Protein AF-A0A3D1NQ41-F1 (afdb_monomer_lite)

Structure (mmCIF, N/CA/C/O backbone):
data_AF-A0A3D1NQ41-F1
#
_entry.id   AF-A0A3D1NQ41-F1
#
loop_
_atom_site.group_PDB
_atom_site.id
_atom_site.type_symbol
_atom_site.label_atom_id
_atom_site.label_alt_id
_atom_site.label_comp_id
_atom_site.label_asym_id
_atom_site.label_entity_id
_atom_site.label_seq_id
_atom_site.pdbx_PDB_ins_code
_atom_site.Cartn_x
_atom_site.Cartn_y
_atom_site.Cartn_z
_atom_site.occupancy
_atom_site.B_iso_or_equiv
_atom_site.auth_seq_id
_atom_site.auth_comp_id
_atom_site.auth_asym_id
_atom_site.auth_atom_id
_atom_site.pdbx_PDB_model_num
ATOM 1 N N . MET A 1 1 ? 21.114 -13.622 -36.236 1.00 52.97 1 MET A N 1
ATOM 2 C CA . MET A 1 1 ? 19.669 -13.901 -36.068 1.00 52.97 1 MET A CA 1
ATOM 3 C C . MET A 1 1 ? 19.334 -14.461 -34.686 1.00 52.97 1 MET A C 1
ATOM 5 O O . MET A 1 1 ? 18.610 -13.783 -33.975 1.00 52.97 1 MET A O 1
ATOM 9 N N . ALA A 1 2 ? 19.943 -15.561 -34.224 1.00 55.25 2 ALA A N 1
ATOM 10 C CA . ALA A 1 2 ? 19.645 -16.158 -32.906 1.00 55.25 2 ALA A CA 1
ATOM 11 C C . ALA A 1 2 ? 19.826 -15.230 -31.674 1.00 55.25 2 ALA A C 1
ATOM 13 O O . ALA A 1 2 ? 19.120 -15.367 -30.679 1.00 55.25 2 ALA A O 1
ATOM 14 N N . VAL A 1 3 ? 20.743 -14.253 -31.725 1.00 55.44 3 VAL A N 1
ATOM 15 C CA . VAL A 1 3 ? 20.960 -13.281 -30.627 1.00 55.44 3 VAL A CA 1
ATOM 16 C C . VAL A 1 3 ? 19.833 -12.241 -30.531 1.00 55.44 3 VAL A C 1
ATOM 18 O O . VAL A 1 3 ? 19.502 -11.798 -29.433 1.00 55.44 3 VAL A O 1
ATOM 21 N N . HIS A 1 4 ? 19.227 -11.868 -31.662 1.00 49.47 4 HIS A N 1
ATOM 22 C CA . HIS A 1 4 ? 18.100 -10.930 -31.690 1.00 49.47 4 HIS A CA 1
ATOM 23 C C . HIS A 1 4 ? 16.819 -11.589 -31.173 1.00 49.47 4 HIS A C 1
ATOM 25 O O . HIS A 1 4 ? 16.138 -11.010 -30.335 1.00 49.47 4 HIS A O 1
ATOM 31 N N . GLU A 1 5 ? 16.564 -12.836 -31.569 1.00 56.31 5 GLU A N 1
ATOM 32 C CA . GLU A 1 5 ? 15.406 -13.618 -31.119 1.00 56.31 5 GLU A CA 1
ATOM 33 C C . GLU A 1 5 ? 15.463 -13.910 -29.608 1.00 56.31 5 GLU A C 1
ATOM 35 O O . GLU A 1 5 ? 14.477 -13.752 -28.889 1.00 56.31 5 GLU A O 1
ATOM 40 N N . LYS A 1 6 ? 16.661 -14.215 -29.082 1.00 51.09 6 LYS A N 1
ATOM 41 C CA . LYS A 1 6 ? 16.881 -14.389 -27.638 1.00 51.09 6 LYS A CA 1
ATOM 42 C C . LYS A 1 6 ? 16.680 -13.085 -26.856 1.00 51.09 6 LYS A C 1
ATOM 44 O O . LYS A 1 6 ? 16.180 -13.128 -25.735 1.00 51.09 6 LYS A O 1
ATOM 49 N N . LYS A 1 7 ? 17.042 -11.928 -27.430 1.00 51.34 7 LYS A N 1
ATOM 50 C CA . LYS A 1 7 ? 16.794 -10.609 -26.818 1.00 51.34 7 LYS A CA 1
ATOM 51 C C . LYS A 1 7 ? 15.309 -10.240 -26.821 1.00 51.34 7 LYS A C 1
ATOM 53 O O . LYS A 1 7 ? 14.847 -9.697 -25.823 1.00 51.34 7 LYS A O 1
ATOM 58 N N . GLU A 1 8 ? 14.568 -10.535 -27.888 1.00 53.81 8 GLU A N 1
ATOM 59 C CA . GLU A 1 8 ? 13.128 -10.247 -27.962 1.00 53.81 8 GLU A CA 1
ATOM 60 C C . GLU A 1 8 ? 12.304 -11.159 -27.052 1.00 53.81 8 GLU A C 1
ATOM 62 O O . GLU A 1 8 ? 11.523 -10.655 -26.248 1.00 53.81 8 GLU A O 1
ATOM 67 N N . SER A 1 9 ? 12.566 -12.469 -27.065 1.00 48.72 9 SER A N 1
ATOM 68 C CA . SER A 1 9 ? 11.908 -13.430 -26.169 1.00 48.72 9 SER A CA 1
ATOM 69 C C . SER A 1 9 ? 12.156 -13.108 -24.685 1.00 48.72 9 SER A C 1
ATOM 71 O O . SER A 1 9 ? 11.248 -13.175 -23.854 1.00 48.72 9 SER A O 1
ATOM 73 N N . PHE A 1 10 ? 13.371 -12.668 -24.336 1.00 51.28 10 PHE A N 1
ATOM 74 C CA . PHE A 1 10 ? 13.705 -12.269 -22.966 1.00 51.28 10 PHE A CA 1
ATOM 75 C C . PHE A 1 10 ? 13.087 -10.919 -22.570 1.00 51.28 10 PHE A C 1
ATOM 77 O O . PHE A 1 10 ? 12.652 -10.746 -21.431 1.00 51.28 10 PHE A O 1
ATOM 84 N N . LYS A 1 11 ? 13.002 -9.964 -23.507 1.00 53.31 11 LYS A N 1
ATOM 85 C CA . LYS A 1 11 ? 12.323 -8.678 -23.294 1.00 53.31 11 LYS A CA 1
ATOM 86 C C . LYS A 1 11 ? 10.830 -8.881 -23.038 1.00 53.31 11 LYS A C 1
ATOM 88 O O . LYS A 1 11 ? 10.288 -8.239 -22.146 1.00 53.31 11 LYS A O 1
ATOM 93 N N . GLU A 1 12 ? 10.201 -9.811 -23.752 1.00 54.38 12 GLU A N 1
ATOM 94 C CA . GLU A 1 12 ? 8.798 -10.181 -23.564 1.00 54.38 12 GLU A CA 1
ATOM 95 C C . GLU A 1 12 ? 8.556 -10.868 -22.206 1.00 54.38 12 GLU A C 1
ATOM 97 O O . GLU A 1 12 ? 7.596 -10.547 -21.505 1.00 54.38 12 GLU A O 1
ATOM 102 N N . HIS A 1 13 ? 9.462 -11.754 -21.772 1.00 54.69 13 HIS A N 1
ATOM 103 C CA . HIS A 1 13 ? 9.383 -12.392 -20.451 1.00 54.69 13 HIS A CA 1
ATOM 104 C C . HIS A 1 13 ? 9.561 -11.382 -19.301 1.00 54.69 13 HIS A C 1
ATOM 106 O O . HIS A 1 13 ? 8.830 -11.420 -18.309 1.00 54.69 13 HIS A O 1
ATOM 112 N N . ASN A 1 14 ? 10.491 -10.435 -19.455 1.00 62.09 14 ASN A N 1
ATOM 113 C CA . ASN A 1 14 ? 10.725 -9.364 -18.488 1.00 62.09 14 ASN A CA 1
ATOM 114 C C . ASN A 1 14 ? 9.549 -8.370 -18.423 1.00 62.09 14 ASN A C 1
ATOM 116 O O . ASN A 1 14 ? 9.218 -7.876 -17.346 1.00 62.09 14 ASN A O 1
ATOM 120 N N . ASP A 1 15 ? 8.880 -8.097 -19.546 1.00 63.91 15 ASP A N 1
ATOM 121 C CA . ASP A 1 15 ? 7.709 -7.212 -19.586 1.00 63.91 15 ASP A CA 1
ATOM 122 C C . ASP A 1 15 ? 6.505 -7.833 -18.859 1.00 63.91 15 ASP A C 1
ATOM 124 O O . ASP A 1 15 ? 5.868 -7.173 -18.037 1.00 63.91 15 ASP A O 1
ATOM 128 N N . ARG A 1 16 ? 6.268 -9.143 -19.036 1.00 67.06 16 ARG A N 1
ATOM 129 C CA . ARG A 1 16 ? 5.235 -9.883 -18.285 1.00 67.06 16 ARG A CA 1
ATOM 130 C C . ARG A 1 16 ? 5.505 -9.884 -16.776 1.00 67.06 16 ARG A C 1
ATOM 132 O O . ARG A 1 16 ? 4.584 -9.637 -16.004 1.00 67.06 16 ARG A O 1
ATOM 139 N N . GLY A 1 17 ? 6.754 -10.099 -16.349 1.00 68.75 17 GLY A N 1
ATOM 140 C CA . GLY A 1 17 ? 7.141 -10.026 -14.931 1.00 68.75 17 GLY A CA 1
ATOM 141 C C . GLY A 1 17 ? 6.932 -8.634 -14.322 1.00 68.75 17 GLY A C 1
ATOM 142 O O . GLY A 1 17 ? 6.379 -8.506 -13.232 1.00 68.75 17 GLY A O 1
ATOM 143 N N . SER A 1 18 ? 7.281 -7.587 -15.074 1.00 70.25 18 SER A N 1
ATOM 144 C CA . SER A 1 18 ? 7.069 -6.180 -14.694 1.00 70.25 18 SER A CA 1
ATOM 145 C C . SER A 1 18 ? 5.583 -5.840 -14.534 1.00 70.25 18 SER A C 1
ATOM 147 O O . SER A 1 18 ? 5.183 -5.149 -13.599 1.00 70.25 18 SER A O 1
ATOM 149 N N . ILE A 1 19 ? 4.750 -6.337 -15.452 1.00 76.56 19 ILE A N 1
ATOM 150 C CA . ILE A 1 19 ? 3.294 -6.169 -15.422 1.00 76.56 19 ILE A CA 1
ATOM 151 C C . ILE A 1 19 ? 2.698 -6.878 -14.207 1.00 76.56 19 ILE A C 1
ATOM 153 O O . ILE A 1 19 ? 1.919 -6.269 -13.479 1.00 76.56 19 ILE A O 1
ATOM 157 N N . LEU A 1 20 ? 3.093 -8.128 -13.954 1.00 79.50 20 LEU A N 1
ATOM 158 C CA . LEU A 1 20 ? 2.636 -8.890 -12.789 1.00 79.50 20 LEU A CA 1
ATOM 159 C C . LEU A 1 20 ? 3.015 -8.198 -11.473 1.00 79.50 20 LEU A C 1
ATOM 161 O O . LEU A 1 20 ? 2.180 -8.104 -10.580 1.00 79.50 20 LEU A O 1
ATOM 165 N N . LEU A 1 21 ? 4.228 -7.648 -11.375 1.00 79.31 21 LEU A N 1
ATOM 166 C CA . LEU A 1 21 ? 4.668 -6.840 -10.232 1.00 79.31 21 LEU A CA 1
ATOM 167 C C . LEU A 1 21 ? 3.827 -5.574 -10.046 1.00 79.31 21 LEU A C 1
ATOM 169 O O . LEU A 1 21 ? 3.461 -5.251 -8.919 1.00 79.31 21 LEU A O 1
ATOM 173 N N . ALA A 1 22 ? 3.497 -4.870 -11.132 1.00 80.25 22 ALA A N 1
ATOM 174 C CA . ALA A 1 22 ? 2.635 -3.693 -11.074 1.00 80.25 22 ALA A CA 1
ATOM 175 C C . ALA A 1 22 ? 1.213 -4.051 -10.610 1.00 80.25 22 ALA A C 1
ATOM 177 O O . ALA A 1 22 ? 0.675 -3.373 -9.739 1.00 80.25 22 ALA A O 1
ATOM 178 N N . PHE A 1 23 ? 0.629 -5.140 -11.123 1.00 82.56 23 PHE A N 1
ATOM 179 C CA . PHE A 1 23 ? -0.665 -5.640 -10.648 1.00 82.56 23 PHE A CA 1
ATOM 180 C C . PHE 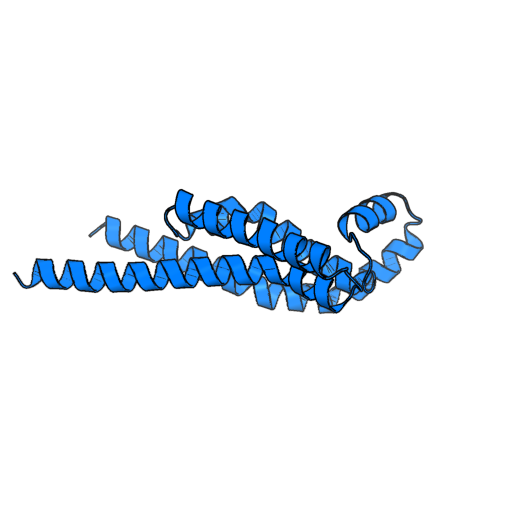A 1 23 ? -0.616 -6.048 -9.176 1.00 82.56 23 PHE A C 1
ATOM 182 O O . PHE A 1 23 ? -1.508 -5.680 -8.418 1.00 82.56 23 PHE A O 1
ATOM 189 N N . TYR A 1 24 ? 0.433 -6.759 -8.758 1.00 83.38 24 TYR A N 1
ATOM 190 C CA . TYR A 1 24 ? 0.615 -7.164 -7.367 1.00 83.38 24 TYR A CA 1
ATOM 191 C C . TYR A 1 24 ? 0.731 -5.942 -6.442 1.00 83.38 24 TYR A C 1
ATOM 193 O O . TYR A 1 24 ? 0.043 -5.877 -5.432 1.00 83.38 24 TYR A O 1
ATOM 201 N N . PHE A 1 25 ? 1.495 -4.919 -6.835 1.00 84.56 25 PHE A N 1
ATOM 202 C CA . PHE A 1 25 ? 1.591 -3.644 -6.118 1.00 84.56 25 PHE A CA 1
ATOM 203 C C . PHE A 1 25 ? 0.236 -2.932 -5.973 1.00 84.56 25 PHE A C 1
ATOM 205 O O . PHE A 1 25 ? -0.129 -2.535 -4.866 1.00 84.56 25 PHE A O 1
ATOM 212 N N . VAL A 1 26 ? -0.518 -2.798 -7.071 1.00 85.75 26 VAL A N 1
ATOM 213 C CA . VAL A 1 26 ? -1.847 -2.163 -7.065 1.00 85.75 26 VAL A CA 1
ATOM 214 C C . VAL A 1 26 ? -2.802 -2.935 -6.155 1.00 85.75 26 VAL A C 1
ATOM 216 O O . VAL A 1 26 ? -3.468 -2.330 -5.321 1.00 85.75 26 VAL A O 1
ATOM 219 N N . LEU A 1 27 ? -2.842 -4.266 -6.276 1.00 86.19 27 LEU A N 1
ATOM 220 C CA . LEU A 1 27 ? -3.695 -5.118 -5.447 1.00 86.19 27 LEU A CA 1
ATOM 221 C C . LEU A 1 27 ? -3.345 -4.988 -3.968 1.00 86.19 27 LEU A C 1
ATOM 223 O O . LEU A 1 27 ? -4.244 -4.797 -3.158 1.00 86.19 27 LEU A O 1
ATOM 227 N N . THR A 1 28 ? -2.059 -5.036 -3.616 1.00 85.81 28 THR A N 1
ATOM 228 C CA . THR A 1 28 ? -1.618 -4.920 -2.224 1.00 85.81 28 THR A CA 1
ATOM 229 C C . THR A 1 28 ? -1.992 -3.569 -1.611 1.00 85.81 28 THR A C 1
ATOM 231 O O . THR A 1 28 ? -2.485 -3.540 -0.488 1.00 85.81 28 THR A O 1
ATOM 234 N N . LEU A 1 29 ? -1.838 -2.459 -2.340 1.00 84.88 29 LEU A N 1
ATOM 235 C CA . LEU A 1 29 ? -2.260 -1.136 -1.858 1.00 84.88 29 LEU A CA 1
ATOM 236 C C . LEU A 1 29 ? -3.783 -0.956 -1.810 1.00 84.88 29 LEU A C 1
ATOM 238 O O . LEU A 1 29 ? -4.278 -0.102 -1.077 1.00 84.88 29 LEU A O 1
ATOM 242 N N . LEU A 1 30 ? -4.541 -1.755 -2.561 1.00 86.00 30 LEU A N 1
ATOM 243 C CA . LEU A 1 30 ? -6.000 -1.766 -2.4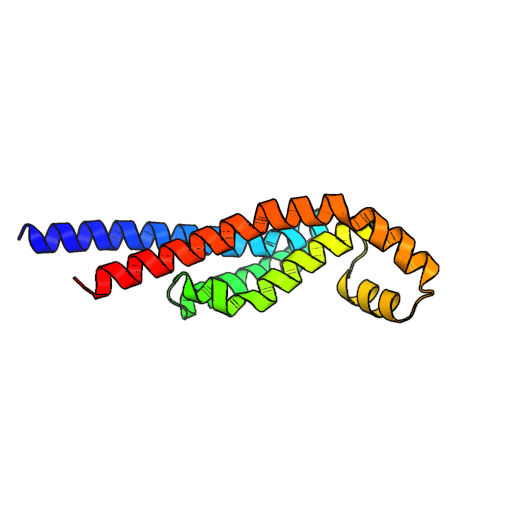85 1.00 86.00 30 LEU A CA 1
ATOM 244 C C . LEU A 1 30 ? -6.541 -2.593 -1.319 1.00 86.00 30 LEU A C 1
ATOM 246 O O . LEU A 1 30 ? -7.678 -2.349 -0.930 1.00 86.00 30 LEU A O 1
ATOM 250 N N . ILE A 1 31 ? -5.764 -3.512 -0.731 1.00 85.56 31 ILE A N 1
ATOM 251 C CA . ILE A 1 31 ? -6.195 -4.326 0.421 1.00 85.56 31 ILE A CA 1
ATOM 252 C C . ILE A 1 31 ? -6.855 -3.483 1.525 1.00 85.56 31 ILE A C 1
ATOM 254 O O . ILE A 1 31 ? -7.980 -3.821 1.887 1.00 85.56 31 ILE A O 1
ATOM 258 N N . PRO A 1 32 ? -6.258 -2.392 2.047 1.00 80.44 32 PRO A N 1
ATOM 259 C CA . PRO A 1 32 ? -6.921 -1.587 3.075 1.00 80.44 32 PRO A CA 1
ATOM 260 C C . PRO A 1 32 ? -8.262 -1.001 2.609 1.00 80.44 32 PRO A C 1
ATOM 262 O O . PRO A 1 32 ? -9.212 -0.984 3.383 1.00 80.44 32 PRO A O 1
ATOM 265 N N . ASN A 1 33 ? -8.376 -0.586 1.342 1.00 83.56 33 ASN A N 1
ATOM 266 C CA . ASN A 1 33 ? -9.620 -0.050 0.773 1.00 83.56 33 ASN A CA 1
ATOM 267 C C . ASN A 1 33 ? -10.690 -1.138 0.575 1.00 83.56 33 ASN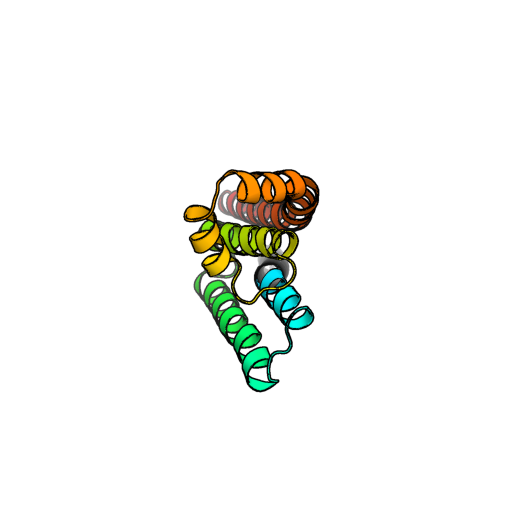 A C 1
ATOM 269 O O . ASN A 1 33 ? -11.878 -0.879 0.745 1.00 83.56 33 ASN A O 1
ATOM 273 N N . LEU A 1 34 ? -10.281 -2.366 0.246 1.00 81.31 34 LEU A N 1
ATOM 274 C CA . LEU A 1 34 ? -11.182 -3.515 0.146 1.00 81.31 34 LEU A CA 1
ATOM 275 C C . LEU A 1 34 ? -11.693 -3.937 1.520 1.00 81.31 34 LEU A C 1
ATOM 277 O O . LEU A 1 34 ? -12.887 -4.160 1.677 1.00 81.31 34 LEU A O 1
ATOM 281 N N . VAL A 1 35 ? -10.804 -4.016 2.515 1.00 78.69 35 VAL A N 1
ATOM 282 C CA . VAL A 1 35 ? -11.189 -4.310 3.901 1.00 78.69 35 VAL A CA 1
ATOM 283 C C . VAL A 1 35 ? -12.193 -3.266 4.383 1.00 78.69 35 VAL A C 1
ATOM 285 O O . VAL A 1 35 ? -13.255 -3.652 4.855 1.00 78.69 35 VAL A O 1
ATOM 288 N N . LEU A 1 36 ? -11.926 -1.976 4.141 1.00 76.19 36 LEU A N 1
ATOM 289 C CA . LEU A 1 36 ? -12.864 -0.887 4.430 1.00 76.19 36 LEU A CA 1
ATOM 290 C C . LEU A 1 36 ? -14.238 -1.086 3.784 1.00 76.19 36 LEU A C 1
ATOM 292 O O . LEU A 1 36 ? -15.259 -0.889 4.435 1.00 76.19 36 LEU A O 1
ATOM 296 N N . LEU A 1 37 ? -14.274 -1.484 2.512 1.00 77.25 37 LEU A N 1
ATOM 297 C CA . LEU A 1 37 ? -15.526 -1.695 1.793 1.00 77.25 37 LEU A CA 1
ATOM 298 C C . LEU A 1 37 ? -16.364 -2.844 2.375 1.00 77.25 37 LEU A C 1
ATOM 300 O O . LEU A 1 37 ? -17.588 -2.787 2.336 1.00 77.25 37 LEU A O 1
ATOM 304 N N . TYR A 1 38 ? -15.722 -3.885 2.907 1.00 74.50 38 TYR A N 1
ATOM 305 C CA . TYR A 1 38 ? -16.423 -4.996 3.557 1.00 74.50 38 TYR A CA 1
ATOM 306 C C . TYR A 1 38 ? -16.928 -4.651 4.954 1.00 74.50 38 TYR A C 1
ATOM 308 O O . TYR A 1 38 ? -17.916 -5.222 5.412 1.00 74.50 38 TYR A O 1
ATOM 316 N N . THR A 1 39 ? -16.224 -3.764 5.646 1.00 70.88 39 THR A N 1
ATOM 317 C CA . THR A 1 39 ? -16.509 -3.428 7.037 1.00 70.88 39 THR A CA 1
ATOM 318 C C . THR A 1 39 ? -17.529 -2.307 7.184 1.00 70.88 39 THR A C 1
ATOM 320 O O . THR A 1 39 ? -18.148 -2.194 8.238 1.00 70.88 39 THR A O 1
ATOM 323 N N . GLU A 1 40 ? -17.724 -1.503 6.139 1.00 68.12 40 GLU A N 1
ATOM 324 C CA . GLU A 1 40 ? -18.543 -0.294 6.180 1.00 68.12 40 GLU A CA 1
ATOM 325 C C . GLU A 1 40 ? -19.722 -0.348 5.198 1.00 68.12 40 GLU A C 1
ATOM 327 O O . GLU A 1 40 ? -19.561 -0.772 4.048 1.00 68.12 40 GLU A O 1
ATOM 332 N N . PRO A 1 41 ? -20.909 0.155 5.590 1.00 66.88 41 PRO A N 1
ATOM 333 C CA . PRO A 1 41 ? -22.057 0.283 4.705 1.00 66.88 41 PRO A CA 1
ATOM 334 C C . PRO A 1 41 ? -21.895 1.509 3.793 1.00 66.88 41 PRO A C 1
ATOM 336 O O . PRO A 1 41 ? -22.609 2.507 3.916 1.00 66.88 41 PRO A O 1
ATOM 339 N N . TYR A 1 42 ? -20.948 1.454 2.858 1.00 65.25 42 TYR A N 1
ATOM 340 C CA . TYR A 1 42 ? -20.835 2.478 1.824 1.00 65.25 42 TYR A CA 1
ATOM 341 C C . TYR A 1 42 ? -22.018 2.408 0.854 1.00 65.25 42 TYR A C 1
ATOM 343 O O . TYR A 1 42 ? -22.474 1.337 0.451 1.00 65.25 42 TYR A O 1
ATOM 351 N N . SER A 1 43 ? -22.481 3.577 0.406 1.00 76.12 43 SER A N 1
ATOM 352 C CA . SER A 1 43 ? -23.328 3.658 -0.785 1.00 76.12 43 SER A CA 1
ATOM 353 C C . SER A 1 43 ? -22.556 3.119 -1.990 1.00 76.12 43 SER A C 1
ATOM 355 O O . SER A 1 43 ? -21.342 3.318 -2.085 1.00 76.12 43 SER A O 1
ATOM 357 N N . ILE A 1 44 ? -23.256 2.483 -2.931 1.00 75.12 44 ILE A N 1
ATOM 358 C CA . ILE A 1 44 ? -22.675 1.870 -4.139 1.00 75.12 44 ILE A CA 1
ATOM 359 C C . ILE A 1 44 ? -21.769 2.872 -4.879 1.00 75.12 44 ILE A C 1
ATOM 361 O O . ILE A 1 44 ? -20.655 2.541 -5.267 1.00 75.12 44 ILE A O 1
ATOM 365 N N . TRP A 1 45 ? -22.189 4.137 -4.961 1.00 77.12 45 TRP A N 1
ATOM 366 C CA . TRP A 1 45 ? -21.416 5.205 -5.600 1.00 77.12 45 TRP A CA 1
ATOM 367 C C . TRP A 1 45 ? -20.126 5.569 -4.851 1.00 77.12 45 TRP A C 1
ATOM 369 O O . TRP A 1 45 ? -19.089 5.789 -5.472 1.00 77.12 45 TRP A O 1
ATOM 379 N N . SER A 1 46 ? -20.168 5.623 -3.514 1.00 76.25 46 SER A N 1
ATOM 380 C CA . SER A 1 46 ? -18.975 5.889 -2.694 1.00 76.25 46 SER A CA 1
ATOM 381 C C . SER A 1 46 ? -18.019 4.699 -2.663 1.00 76.25 46 SER A C 1
ATOM 383 O O . SER A 1 46 ? -16.810 4.892 -2.693 1.00 76.25 46 SER A O 1
ATOM 385 N N . ALA A 1 47 ? -18.555 3.478 -2.656 1.00 74.94 47 ALA A N 1
ATOM 386 C CA . ALA A 1 47 ? -17.786 2.244 -2.711 1.00 74.94 47 ALA A CA 1
ATOM 387 C C . ALA A 1 47 ? -16.946 2.170 -3.990 1.00 74.94 47 ALA A C 1
ATOM 389 O O . ALA A 1 47 ? -15.739 1.928 -3.942 1.00 74.94 47 ALA A O 1
ATOM 390 N N . GLU A 1 48 ? -17.579 2.440 -5.131 1.00 79.50 48 GLU A N 1
ATOM 391 C CA . GLU A 1 48 ? -16.897 2.466 -6.417 1.00 79.50 48 GLU A CA 1
ATOM 392 C C . GLU A 1 48 ? -15.850 3.582 -6.465 1.00 79.50 48 GLU A C 1
ATOM 394 O O . GLU A 1 48 ? -14.702 3.318 -6.818 1.00 79.50 48 GLU A O 1
ATOM 399 N N . ALA A 1 49 ? -16.181 4.805 -6.041 1.00 82.19 49 ALA A N 1
ATOM 400 C CA . ALA A 1 49 ? -15.221 5.910 -6.040 1.00 82.19 49 ALA A CA 1
ATOM 401 C C . ALA A 1 49 ? -13.980 5.607 -5.177 1.00 82.19 49 ALA A C 1
ATOM 403 O O . ALA A 1 49 ? -12.851 5.808 -5.631 1.00 82.19 49 ALA A O 1
ATOM 404 N N . SER A 1 50 ? -14.174 5.057 -3.975 1.00 78.19 50 SER A N 1
ATOM 405 C CA . SER A 1 50 ? -13.092 4.682 -3.055 1.00 78.19 50 SER A CA 1
ATOM 406 C C . SER A 1 50 ? -12.194 3.566 -3.588 1.00 78.19 50 SER A C 1
ATOM 408 O O . SER A 1 50 ? -11.050 3.462 -3.159 1.00 78.19 50 SE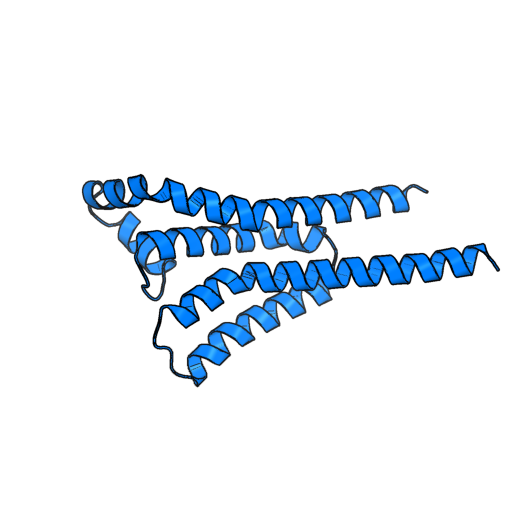R A O 1
ATOM 410 N N . LEU A 1 51 ? -12.667 2.750 -4.534 1.00 83.06 51 LEU A N 1
ATOM 411 C CA . LEU A 1 51 ? -11.850 1.726 -5.183 1.00 83.06 51 LEU A CA 1
ATOM 412 C C . LEU A 1 51 ? -11.189 2.256 -6.463 1.00 83.06 51 LEU A C 1
ATOM 414 O O . LEU A 1 51 ? -9.981 2.100 -6.652 1.00 83.06 51 LEU A O 1
ATOM 418 N N . PHE A 1 52 ? -11.961 2.907 -7.336 1.00 85.12 52 PHE A N 1
ATOM 419 C CA . PHE A 1 52 ? -11.512 3.342 -8.659 1.00 85.12 52 PHE A CA 1
ATOM 420 C C . PHE A 1 52 ? -10.528 4.512 -8.607 1.00 85.12 52 PHE A C 1
ATOM 422 O O . PHE A 1 52 ? -9.583 4.527 -9.397 1.00 85.12 52 PHE A O 1
ATOM 429 N N . ILE A 1 53 ? -10.697 5.467 -7.686 1.00 85.44 53 ILE A N 1
ATOM 430 C CA . ILE A 1 53 ? -9.785 6.615 -7.544 1.00 85.44 53 ILE A CA 1
ATOM 431 C C . ILE A 1 53 ? -8.358 6.149 -7.190 1.00 85.44 53 ILE A C 1
ATOM 433 O O . ILE A 1 53 ? -7.436 6.435 -7.963 1.00 85.44 53 ILE A O 1
ATOM 437 N N . PRO A 1 54 ? -8.128 5.402 -6.088 1.00 82.62 54 PRO A N 1
ATOM 438 C CA . PRO A 1 54 ? -6.788 4.921 -5.763 1.00 82.62 54 PRO A CA 1
ATOM 439 C C . PRO A 1 54 ? -6.278 3.896 -6.780 1.00 82.62 54 PRO A C 1
ATOM 441 O O . PRO A 1 54 ? -5.106 3.952 -7.148 1.00 82.62 54 PRO A O 1
ATOM 444 N N . MET A 1 55 ? -7.138 3.022 -7.318 1.00 85.56 55 MET A N 1
ATOM 445 C CA . MET A 1 55 ? -6.741 2.087 -8.377 1.00 85.56 55 MET A CA 1
ATOM 446 C C . MET A 1 55 ? -6.204 2.824 -9.611 1.00 85.56 55 MET A C 1
ATOM 448 O O . MET A 1 55 ? -5.124 2.494 -10.104 1.00 85.56 55 MET A O 1
ATOM 452 N N . GLY A 1 56 ? -6.919 3.844 -10.090 1.00 84.19 56 GLY A N 1
ATOM 453 C CA . GLY A 1 56 ? -6.501 4.666 -11.223 1.00 84.19 56 GLY A CA 1
ATOM 454 C C . GLY A 1 56 ? -5.186 5.393 -10.950 1.00 84.19 56 GLY A C 1
ATOM 455 O O . GLY A 1 56 ? -4.294 5.397 -11.802 1.00 84.19 56 GLY A O 1
ATOM 456 N N . PHE A 1 57 ? -5.016 5.927 -9.737 1.00 87.31 57 PHE A N 1
ATOM 457 C CA . PHE A 1 57 ? -3.768 6.559 -9.317 1.00 87.31 57 PHE A CA 1
ATOM 458 C C . PHE A 1 57 ? -2.587 5.576 -9.326 1.00 87.31 57 PHE A C 1
ATOM 460 O O . PHE A 1 57 ? -1.546 5.882 -9.910 1.00 87.31 57 PHE A O 1
ATOM 467 N N . TYR A 1 58 ? -2.736 4.376 -8.753 1.00 85.31 58 TYR A N 1
ATOM 468 C CA . TYR A 1 58 ? -1.664 3.374 -8.718 1.00 85.31 58 TYR A CA 1
ATOM 469 C C . TYR A 1 58 ? -1.317 2.837 -10.112 1.00 85.31 58 TYR A C 1
ATOM 471 O O . TYR A 1 58 ? -0.140 2.634 -10.423 1.00 85.31 58 TYR A O 1
ATOM 479 N N . LEU A 1 59 ? -2.313 2.663 -10.985 1.00 85.31 59 LEU A N 1
ATOM 480 C CA . LEU A 1 59 ? -2.085 2.278 -12.377 1.00 85.31 59 LEU A CA 1
ATOM 481 C C . LEU A 1 59 ? -1.336 3.374 -13.143 1.00 85.31 59 LEU A C 1
ATOM 483 O O . LEU A 1 59 ? -0.352 3.067 -13.821 1.00 85.31 59 LEU A O 1
ATOM 487 N N . MET A 1 60 ? -1.728 4.642 -12.988 1.00 85.94 60 MET A N 1
ATOM 488 C CA . MET A 1 60 ? -1.020 5.775 -13.587 1.00 85.94 60 MET A CA 1
ATOM 489 C C . MET A 1 60 ? 0.423 5.867 -13.074 1.00 85.94 60 MET A C 1
ATOM 491 O O . MET A 1 60 ? 1.351 5.963 -13.876 1.00 85.94 60 MET A O 1
ATOM 495 N N . TRP A 1 61 ? 0.631 5.747 -11.759 1.00 83.75 61 TRP A N 1
ATOM 496 C CA . TRP A 1 61 ? 1.955 5.709 -11.128 1.00 83.75 61 TRP A CA 1
ATOM 497 C C . TRP A 1 61 ? 2.833 4.602 -11.727 1.00 83.75 61 TRP A C 1
ATOM 499 O O . TRP A 1 61 ? 3.999 4.828 -12.066 1.00 83.75 61 TRP A O 1
ATOM 509 N N . SER A 1 62 ? 2.244 3.424 -11.957 1.00 80.25 62 SER A N 1
ATOM 510 C CA . SER A 1 62 ? 2.939 2.295 -12.575 1.00 80.25 62 SER A CA 1
ATOM 511 C C . SER A 1 62 ? 3.291 2.480 -14.042 1.00 80.25 62 SER A C 1
ATOM 513 O O . SER A 1 62 ? 4.358 2.034 -14.478 1.00 80.25 62 SER A O 1
ATOM 515 N N . ALA A 1 63 ? 2.446 3.186 -14.790 1.00 79.88 63 ALA A N 1
ATOM 516 C CA . ALA A 1 63 ? 2.713 3.533 -16.175 1.00 79.88 63 ALA A CA 1
ATOM 517 C C . ALA A 1 63 ? 3.841 4.573 -16.281 1.00 79.88 63 ALA A C 1
ATOM 519 O O . ALA A 1 63 ? 4.767 4.392 -17.073 1.00 79.88 63 ALA A O 1
ATOM 520 N N . VAL A 1 64 ? 3.813 5.617 -15.443 1.00 79.69 64 VAL A N 1
ATOM 521 C CA . VAL A 1 64 ? 4.813 6.700 -15.443 1.00 79.69 64 VAL A CA 1
ATOM 522 C C . VAL A 1 64 ? 6.206 6.178 -15.077 1.00 79.69 64 VAL A C 1
ATOM 524 O O . VAL A 1 64 ? 7.195 6.545 -15.711 1.00 79.69 64 VAL A O 1
ATOM 527 N N . LEU A 1 65 ? 6.299 5.265 -14.106 1.00 71.81 65 LEU A N 1
ATOM 528 C CA . LEU A 1 65 ? 7.573 4.734 -13.604 1.00 71.81 65 LEU A CA 1
ATOM 529 C C . LEU A 1 65 ? 8.034 3.448 -14.314 1.00 71.81 65 LEU A C 1
ATOM 531 O O . LEU A 1 65 ? 8.886 2.716 -13.803 1.00 71.81 65 LEU A O 1
ATOM 535 N N . LYS A 1 66 ? 7.499 3.181 -15.516 1.00 69.69 66 LYS A N 1
ATOM 536 C CA . LYS A 1 66 ? 7.883 2.060 -16.396 1.00 69.69 66 LYS A CA 1
ATOM 537 C C . LYS A 1 66 ? 7.834 0.684 -15.712 1.00 69.69 66 LYS A C 1
ATOM 539 O O . LYS A 1 66 ? 8.640 -0.186 -16.041 1.00 69.69 66 LYS A O 1
ATOM 544 N N . ARG A 1 67 ? 6.904 0.482 -14.767 1.00 65.19 67 ARG A N 1
ATOM 545 C CA . ARG A 1 67 ? 6.653 -0.811 -14.093 1.00 65.19 67 ARG A CA 1
ATOM 546 C C . ARG A 1 67 ? 7.921 -1.466 -13.507 1.00 65.19 67 ARG A C 1
ATOM 548 O O . ARG A 1 67 ? 8.099 -2.676 -13.593 1.00 65.19 67 ARG A O 1
ATOM 555 N N . SER A 1 68 ? 8.833 -0.661 -12.963 1.00 68.44 68 SER A N 1
ATOM 556 C CA . SER A 1 68 ? 10.098 -1.124 -12.370 1.00 68.44 68 SER A CA 1
ATOM 557 C C . SER A 1 68 ? 9.978 -1.282 -10.854 1.00 68.44 68 SER A C 1
ATOM 559 O O . SER A 1 68 ? 9.261 -0.506 -10.228 1.00 68.44 68 SER A O 1
ATOM 561 N N . GLY A 1 69 ? 10.732 -2.191 -10.225 1.00 65.94 69 GLY A N 1
ATOM 562 C CA . GLY A 1 69 ? 10.777 -2.313 -8.760 1.00 65.94 69 GLY A CA 1
ATOM 563 C C . GLY A 1 69 ? 11.154 -1.017 -8.019 1.00 65.94 69 GLY A C 1
ATOM 564 O O . GLY A 1 69 ? 10.765 -0.835 -6.866 1.00 65.94 69 GLY A O 1
ATOM 565 N N . ILE A 1 70 ? 11.820 -0.062 -8.688 1.00 74.62 70 ILE A N 1
ATOM 566 C CA . ILE A 1 70 ? 12.097 1.285 -8.146 1.00 74.62 70 ILE A CA 1
ATOM 567 C C . ILE A 1 70 ? 10.795 2.033 -7.818 1.00 74.62 70 ILE A C 1
ATOM 569 O O . ILE A 1 70 ? 10.739 2.764 -6.834 1.00 74.62 70 ILE A O 1
ATOM 573 N N . MET A 1 71 ? 9.732 1.812 -8.596 1.00 81.19 71 MET A N 1
ATOM 574 C CA . MET A 1 71 ? 8.406 2.385 -8.354 1.00 81.19 71 MET A CA 1
ATOM 575 C C . MET A 1 71 ? 7.872 2.036 -6.965 1.00 81.19 71 MET A C 1
ATOM 577 O O . MET A 1 71 ? 7.315 2.899 -6.290 1.00 81.19 71 MET A O 1
ATOM 581 N N . ILE A 1 72 ? 8.035 0.774 -6.557 1.00 80.62 72 ILE A N 1
ATOM 582 C CA . ILE A 1 72 ? 7.515 0.252 -5.289 1.00 80.62 72 ILE A CA 1
ATOM 583 C C . ILE A 1 72 ? 8.277 0.886 -4.121 1.00 80.62 72 ILE A C 1
ATOM 585 O O . ILE A 1 72 ? 7.669 1.273 -3.129 1.00 80.62 72 ILE A O 1
ATOM 589 N N . TRP A 1 73 ? 9.589 1.074 -4.271 1.00 82.44 73 TRP A N 1
ATOM 590 C CA . TRP A 1 73 ? 10.414 1.779 -3.288 1.00 82.44 73 TRP A CA 1
ATOM 591 C C . TRP A 1 7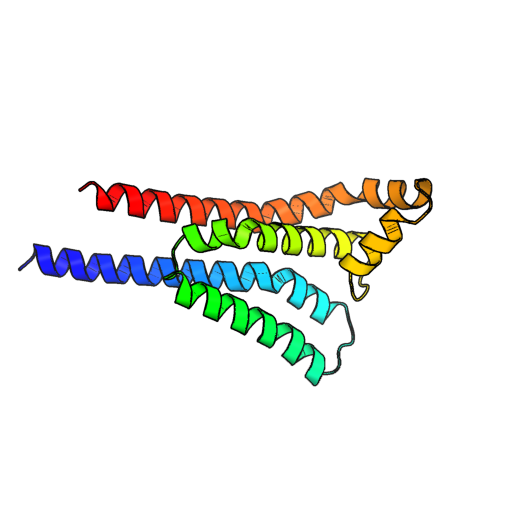3 ? 10.117 3.281 -3.214 1.00 82.44 73 TRP A C 1
ATOM 593 O O . TRP A 1 73 ? 10.107 3.848 -2.128 1.00 82.44 73 TRP A O 1
ATOM 603 N N . LEU A 1 74 ? 9.811 3.933 -4.336 1.00 83.62 74 LEU A N 1
ATOM 604 C CA . LEU A 1 74 ? 9.349 5.329 -4.353 1.00 83.62 74 LEU A CA 1
ATOM 605 C C . LEU A 1 74 ? 7.984 5.483 -3.670 1.00 83.62 74 LEU A C 1
ATOM 607 O O . LEU A 1 74 ? 7.738 6.467 -2.979 1.00 83.62 74 LEU A O 1
ATOM 611 N N . ALA A 1 75 ? 7.121 4.480 -3.822 1.00 82.62 75 ALA A N 1
ATOM 612 C CA . ALA A 1 75 ? 5.845 4.373 -3.128 1.00 82.62 75 ALA A CA 1
ATOM 613 C C . ALA A 1 75 ? 5.968 3.807 -1.702 1.00 82.62 75 ALA A C 1
ATOM 615 O O . ALA A 1 75 ? 4.946 3.570 -1.063 1.00 82.62 75 ALA A O 1
ATOM 616 N N . PHE A 1 76 ? 7.179 3.615 -1.168 1.00 84.62 76 PHE A N 1
ATOM 617 C CA . PHE A 1 76 ? 7.378 3.096 0.185 1.00 84.62 76 PHE A CA 1
ATOM 618 C C . PHE A 1 76 ? 6.598 3.875 1.262 1.00 84.62 76 PHE A C 1
ATOM 620 O O . PHE A 1 76 ? 5.957 3.224 2.086 1.00 84.62 76 PHE A O 1
ATOM 627 N N . PRO A 1 77 ? 6.530 5.225 1.242 1.00 83.06 77 PRO A N 1
ATOM 628 C CA . PRO A 1 77 ? 5.694 5.960 2.191 1.00 83.06 77 PRO A CA 1
ATOM 629 C C . PRO A 1 77 ? 4.212 5.569 2.103 1.00 83.06 77 PRO A C 1
ATOM 631 O O . PRO A 1 77 ? 3.561 5.393 3.127 1.00 83.06 77 PRO A O 1
ATOM 634 N N . LEU A 1 78 ? 3.687 5.363 0.889 1.00 83.81 78 LEU A N 1
ATOM 635 C CA . LEU A 1 78 ? 2.304 4.923 0.671 1.00 83.81 78 LEU A CA 1
ATOM 636 C C . LEU A 1 78 ? 2.080 3.493 1.170 1.00 83.81 78 LEU A C 1
ATOM 638 O O . LEU A 1 78 ? 1.043 3.209 1.757 1.00 83.81 78 LEU A O 1
ATOM 642 N N . VAL A 1 79 ? 3.059 2.606 0.977 1.00 84.88 79 VAL A N 1
ATOM 643 C CA . VAL A 1 79 ? 3.023 1.226 1.480 1.00 84.88 79 VAL A CA 1
ATOM 644 C C . VAL A 1 79 ? 2.980 1.203 3.009 1.00 84.88 79 VAL A C 1
ATOM 646 O O . VAL A 1 79 ? 2.192 0.456 3.583 1.00 84.88 79 VAL A O 1
ATOM 649 N N . VAL A 1 80 ? 3.776 2.046 3.672 1.00 84.56 80 VAL A N 1
ATOM 650 C CA . VAL A 1 80 ? 3.766 2.178 5.138 1.00 84.56 80 VAL A CA 1
ATOM 651 C C . VAL A 1 80 ? 2.428 2.729 5.633 1.00 84.56 80 VAL A C 1
ATOM 653 O O . VAL A 1 80 ? 1.884 2.206 6.602 1.00 84.56 80 VAL A O 1
ATOM 656 N N . LEU A 1 81 ? 1.862 3.732 4.957 1.00 83.81 81 LEU A N 1
ATOM 657 C CA . LEU A 1 81 ? 0.543 4.270 5.302 1.00 83.81 81 LEU A CA 1
ATOM 658 C C . LEU A 1 81 ? -0.570 3.225 5.129 1.00 83.81 81 LEU A C 1
ATOM 660 O O . LEU A 1 81 ? -1.392 3.059 6.025 1.00 83.81 81 LEU A O 1
ATOM 664 N N . ALA A 1 82 ? -0.562 2.472 4.029 1.00 83.25 82 ALA A N 1
ATOM 665 C CA . ALA A 1 82 ? -1.516 1.393 3.766 1.00 83.25 82 ALA A CA 1
ATOM 666 C C . ALA A 1 82 ? -1.405 0.253 4.796 1.00 83.25 82 ALA A C 1
ATOM 668 O O . ALA A 1 82 ? -2.409 -0.272 5.278 1.00 83.25 82 ALA A O 1
ATOM 669 N N . ALA A 1 83 ? -0.179 -0.110 5.173 1.00 84.38 83 ALA A N 1
ATOM 670 C CA . ALA A 1 83 ? 0.104 -1.056 6.245 1.00 84.38 83 ALA A CA 1
ATOM 671 C C . ALA A 1 83 ? -0.452 -0.570 7.589 1.00 84.38 83 ALA A C 1
ATOM 673 O O . ALA A 1 83 ? -1.161 -1.307 8.275 1.00 84.38 83 ALA A O 1
ATOM 674 N N . PHE A 1 84 ? -0.177 0.686 7.937 1.00 79.75 84 PHE A N 1
ATOM 675 C CA . PHE A 1 84 ? -0.656 1.310 9.163 1.00 79.75 84 PHE A CA 1
ATOM 676 C C . PHE A 1 84 ? -2.186 1.381 9.218 1.00 79.75 84 PHE A C 1
ATOM 678 O O . PHE A 1 84 ? -2.781 1.105 10.255 1.00 79.75 84 PHE A O 1
ATOM 685 N N . GLN A 1 85 ? -2.834 1.654 8.086 1.00 81.25 85 GLN A N 1
ATOM 686 C CA . GLN A 1 85 ? -4.287 1.666 7.964 1.00 81.25 85 GLN A CA 1
ATOM 687 C C . GLN A 1 85 ? -4.910 0.303 8.294 1.00 81.25 85 GLN A C 1
ATOM 689 O O . GLN A 1 85 ? -5.905 0.260 9.01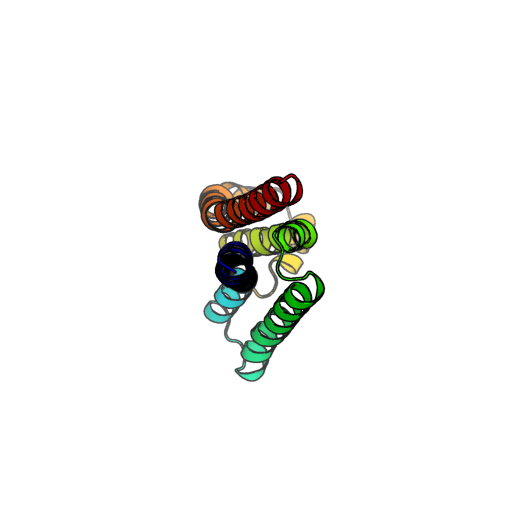0 1.00 81.25 85 GLN A O 1
ATOM 694 N N . ILE A 1 86 ? -4.311 -0.812 7.851 1.00 81.31 86 ILE A N 1
ATOM 695 C CA . ILE A 1 86 ? -4.774 -2.160 8.233 1.00 81.31 86 ILE A CA 1
ATOM 696 C C . ILE A 1 86 ? -4.617 -2.388 9.739 1.00 81.31 86 ILE A C 1
ATOM 698 O O . ILE A 1 86 ? -5.537 -2.909 10.367 1.00 81.31 86 ILE A O 1
ATOM 702 N N . VAL A 1 87 ? -3.482 -1.979 10.322 1.00 80.69 87 VAL A N 1
ATOM 703 C CA . VAL A 1 87 ? -3.256 -2.114 11.773 1.00 80.69 87 VAL A CA 1
ATOM 704 C C . VAL A 1 87 ? -4.325 -1.381 12.562 1.00 80.69 87 VAL A C 1
ATOM 706 O O . VAL A 1 87 ? -4.926 -1.940 13.473 1.00 80.69 87 VAL A O 1
ATOM 709 N N . LEU A 1 88 ? -4.605 -0.144 12.185 1.00 78.19 88 LEU A N 1
ATOM 710 C CA . LEU A 1 88 ? -5.606 0.656 12.865 1.00 78.19 88 LEU A CA 1
ATOM 711 C C . LEU A 1 88 ? -7.026 0.130 12.650 1.00 78.19 88 LEU A C 1
ATOM 713 O O . LEU A 1 88 ? -7.803 0.126 13.597 1.00 78.19 88 LEU A O 1
ATOM 717 N N . LEU A 1 89 ? -7.364 -0.374 11.461 1.00 78.69 89 LEU A N 1
ATOM 718 C CA . LEU A 1 89 ? -8.667 -1.006 11.231 1.00 78.69 89 LEU A CA 1
ATOM 719 C C . LEU A 1 89 ? -8.888 -2.227 12.122 1.00 78.69 89 LEU A C 1
ATOM 721 O O . LEU A 1 89 ? -9.997 -2.432 12.609 1.00 78.69 89 LEU A O 1
ATOM 725 N N . TYR A 1 90 ? -7.832 -3.001 12.367 1.00 78.50 90 TYR A N 1
ATOM 726 C CA . TYR A 1 90 ? -7.886 -4.139 13.276 1.00 78.50 90 TYR A CA 1
ATOM 727 C C . TYR A 1 90 ? -8.069 -3.709 14.739 1.00 78.50 90 TYR A C 1
ATOM 729 O O . TYR A 1 90 ? -8.834 -4.333 15.468 1.00 78.50 90 TYR A O 1
ATOM 737 N N . LEU A 1 91 ? -7.392 -2.642 15.171 1.00 75.69 91 LEU A N 1
ATOM 738 C CA . LEU A 1 91 ? -7.465 -2.152 16.552 1.00 75.69 91 LEU A CA 1
ATOM 739 C C . LEU A 1 91 ? -8.773 -1.428 16.877 1.00 75.69 91 LEU A C 1
ATOM 741 O O . LEU A 1 91 ? -9.297 -1.592 17.974 1.00 75.69 91 LEU A O 1
ATOM 745 N N . PHE A 1 92 ? -9.285 -0.630 15.939 1.00 70.44 92 PHE A N 1
ATOM 746 C CA . PHE A 1 92 ? -10.458 0.226 16.140 1.00 70.44 92 PHE A CA 1
ATOM 747 C C . PHE A 1 92 ? -11.766 -0.382 15.633 1.00 70.44 92 PHE A C 1
ATOM 749 O O . PHE A 1 92 ? -12.822 0.202 15.848 1.00 70.44 92 PHE A O 1
ATOM 756 N N . GLY A 1 93 ? -11.715 -1.560 15.002 1.00 62.41 93 GLY A N 1
ATOM 757 C CA . GLY A 1 93 ? -12.898 -2.364 14.705 1.00 62.41 93 GLY A CA 1
ATOM 758 C C . GLY A 1 93 ? -13.898 -1.672 13.782 1.00 62.41 93 GLY A C 1
ATOM 759 O O . GLY A 1 93 ? -15.037 -1.453 14.182 1.00 62.41 93 GLY A O 1
ATOM 760 N N . ASN A 1 94 ? -13.497 -1.412 12.532 1.00 58.94 94 ASN A N 1
ATOM 761 C CA . ASN A 1 94 ? -14.376 -0.900 11.466 1.00 58.94 94 ASN A CA 1
ATOM 762 C C . ASN A 1 94 ? -14.852 0.539 11.695 1.00 58.94 94 ASN A C 1
ATOM 764 O O . ASN A 1 94 ? -16.041 0.781 11.867 1.00 58.94 94 ASN A O 1
ATOM 768 N N . SER A 1 95 ? -13.944 1.512 11.749 1.00 53.47 95 SER A N 1
ATOM 769 C CA . SER A 1 95 ? -14.377 2.910 11.759 1.00 53.47 95 SER A CA 1
ATOM 770 C C . SER A 1 95 ? -13.607 3.769 10.765 1.00 53.47 95 SER A C 1
ATOM 772 O O . SER A 1 95 ? -12.503 4.238 11.033 1.00 53.47 95 SER A O 1
ATOM 774 N N . ILE A 1 96 ? -14.255 3.927 9.607 1.00 53.03 96 ILE A N 1
ATOM 775 C CA . ILE A 1 96 ? -14.364 5.030 8.629 1.00 53.03 96 ILE A CA 1
ATOM 776 C C . ILE A 1 96 ? -13.109 5.866 8.297 1.00 53.03 96 ILE A C 1
ATOM 778 O O . ILE A 1 96 ? -12.877 6.096 7.114 1.00 53.03 96 ILE A O 1
ATOM 782 N N . ILE A 1 97 ? -12.258 6.272 9.244 1.00 57.97 97 ILE A N 1
ATOM 783 C CA . ILE A 1 97 ? -10.909 6.793 8.974 1.00 57.97 97 ILE A CA 1
ATOM 784 C C . ILE A 1 97 ? -10.000 6.436 10.162 1.00 57.97 97 ILE A C 1
ATOM 786 O O . ILE A 1 97 ? -9.878 7.181 11.131 1.00 57.97 97 ILE A O 1
ATOM 790 N N . ALA A 1 98 ? -9.282 5.318 10.057 1.00 56.75 98 ALA A N 1
ATOM 791 C CA . ALA A 1 98 ? -8.177 4.974 10.953 1.00 56.75 98 ALA A CA 1
ATOM 792 C C . ALA A 1 98 ? -7.212 6.160 11.188 1.00 56.75 98 ALA A C 1
ATOM 794 O O . ALA A 1 98 ? -6.756 6.386 12.303 1.00 56.75 98 ALA A O 1
ATOM 795 N N . THR A 1 99 ? -6.934 6.957 10.154 1.00 53.56 99 THR A N 1
ATOM 796 C CA . THR A 1 99 ? -6.117 8.179 10.235 1.00 53.56 99 THR A CA 1
ATOM 797 C C . THR A 1 99 ? -6.732 9.279 11.114 1.00 53.56 99 THR A C 1
ATOM 799 O O . THR A 1 99 ? -6.003 9.877 11.901 1.00 53.56 99 THR A O 1
ATOM 802 N N . ASP A 1 100 ? -8.048 9.502 11.069 1.00 60.06 100 ASP A N 1
ATOM 803 C CA . ASP A 1 100 ? -8.723 10.481 11.932 1.00 60.06 100 ASP A CA 1
ATOM 804 C C . ASP A 1 100 ? -8.830 9.942 13.365 1.00 60.06 100 ASP A C 1
ATOM 806 O O . ASP A 1 100 ? -8.692 10.685 14.337 1.00 60.06 100 ASP A O 1
ATOM 810 N N . MET A 1 101 ? -8.976 8.622 13.515 1.00 66.88 101 MET A N 1
ATOM 811 C CA . MET A 1 101 ? -8.909 7.950 14.814 1.00 66.88 101 MET A CA 1
ATOM 812 C C . MET A 1 101 ? -7.502 7.958 15.419 1.00 66.88 101 MET A C 1
ATOM 814 O O . MET A 1 101 ? -7.366 8.065 16.634 1.00 66.88 101 MET A O 1
ATOM 818 N N . PHE A 1 102 ? -6.449 7.920 14.602 1.00 64.69 102 PHE A N 1
ATOM 819 C CA . PHE A 1 102 ? -5.065 8.059 15.053 1.00 64.69 102 PHE A CA 1
ATOM 820 C C . PHE A 1 102 ? -4.781 9.458 15.599 1.00 64.69 102 PHE A C 1
ATOM 822 O O . PHE A 1 102 ? -4.172 9.594 16.659 1.00 64.69 102 PHE A O 1
ATOM 829 N N . THR A 1 103 ? -5.253 10.502 14.915 1.00 66.88 103 THR A N 1
ATOM 830 C CA . THR A 1 103 ? -5.160 11.865 15.447 1.00 66.88 103 THR A CA 1
ATOM 831 C C . THR A 1 103 ? -5.905 11.981 16.777 1.00 66.88 103 THR A C 1
ATOM 833 O O . THR A 1 103 ? -5.378 12.593 17.701 1.00 66.88 103 THR A O 1
ATOM 836 N N . ASN A 1 104 ? -7.052 11.312 16.926 1.00 68.00 104 ASN A N 1
ATOM 837 C CA . ASN A 1 104 ? -7.778 11.272 18.196 1.00 68.00 104 ASN A CA 1
ATOM 838 C C . ASN A 1 104 ? -7.045 10.467 19.291 1.00 68.00 104 ASN A C 1
ATOM 840 O O . ASN A 1 104 ? -7.028 10.901 20.442 1.00 68.00 104 ASN A O 1
ATOM 844 N N . LEU A 1 105 ? -6.368 9.361 18.958 1.00 67.56 105 LEU A N 1
ATOM 845 C CA . LEU A 1 105 ? -5.489 8.611 19.873 1.00 67.56 105 LEU A CA 1
ATOM 846 C C . LEU A 1 105 ? -4.345 9.467 20.423 1.00 67.56 105 LEU A C 1
ATOM 848 O O . LEU A 1 105 ? -4.037 9.392 21.607 1.00 67.56 105 LEU A O 1
ATOM 852 N N . LEU A 1 106 ? -3.725 10.292 19.574 1.00 65.81 106 LEU A N 1
ATOM 853 C CA . LEU A 1 106 ? -2.675 11.228 19.993 1.00 65.81 106 LEU A CA 1
ATOM 854 C C . LEU A 1 106 ? -3.190 12.295 20.972 1.00 65.81 106 LEU A C 1
ATOM 856 O O . LEU A 1 106 ? -2.389 12.964 21.623 1.00 65.81 106 LEU A O 1
ATOM 860 N N . THR A 1 107 ? -4.511 12.447 21.081 1.00 68.44 107 THR A N 1
ATOM 861 C CA . THR A 1 107 ? -5.176 13.408 21.968 1.00 68.44 107 THR A CA 1
ATOM 862 C C . THR A 1 107 ? -5.961 12.768 23.120 1.00 68.44 107 THR A C 1
ATOM 864 O O . THR A 1 107 ? -6.457 13.505 23.969 1.00 68.44 107 THR A O 1
ATOM 867 N N . THR A 1 108 ? -6.084 11.433 23.175 1.00 68.38 108 THR A N 1
ATOM 868 C CA . THR A 1 108 ? -6.862 10.724 24.211 1.00 68.38 108 THR A CA 1
ATOM 869 C C . THR A 1 108 ? -6.003 10.291 25.401 1.00 68.38 108 THR A C 1
ATOM 871 O O . THR A 1 108 ? -4.775 10.386 25.378 1.00 68.38 108 THR A O 1
ATOM 874 N N . ASN A 1 109 ? -6.660 9.816 26.462 1.00 76.38 109 ASN A N 1
ATOM 875 C CA . ASN A 1 109 ? -6.001 9.331 27.668 1.00 76.38 109 ASN A CA 1
ATOM 876 C C . ASN A 1 109 ? -5.013 8.187 27.329 1.00 76.38 109 ASN A C 1
ATOM 878 O O . ASN A 1 109 ? -5.426 7.192 26.725 1.00 76.38 109 ASN A O 1
ATOM 882 N N . PRO A 1 110 ? -3.724 8.281 27.716 1.00 69.00 110 PRO A N 1
ATOM 883 C CA . PRO A 1 110 ? -2.713 7.263 27.410 1.00 69.00 110 PRO A CA 1
ATOM 884 C C . PRO A 1 110 ? -3.045 5.855 27.927 1.00 69.00 110 PRO A C 1
ATOM 886 O O . PRO A 1 110 ? -2.505 4.881 27.407 1.00 69.00 110 PRO A O 1
ATOM 889 N N . GLU A 1 111 ? -3.925 5.733 28.922 1.00 72.69 111 GLU A N 1
ATOM 890 C CA . GLU A 1 111 ? -4.326 4.447 29.502 1.00 72.69 111 GLU A CA 1
ATOM 891 C C . GLU A 1 111 ? -5.209 3.622 28.545 1.00 72.69 111 GLU A C 1
ATOM 893 O O . GLU A 1 111 ? -4.899 2.464 28.274 1.00 72.69 111 GLU A O 1
ATOM 898 N N . GLU A 1 112 ? -6.215 4.236 27.910 1.00 69.56 112 GLU A N 1
ATOM 899 C CA . GLU A 1 112 ? -7.049 3.577 26.885 1.00 69.56 112 GLU A CA 1
ATOM 900 C C . GLU A 1 112 ? -6.270 3.320 25.588 1.00 69.56 112 GLU A C 1
ATOM 902 O O . GLU A 1 112 ? -6.409 2.273 24.951 1.00 69.56 112 GLU A O 1
ATOM 907 N N . ALA A 1 113 ? -5.395 4.256 25.208 1.00 69.25 113 ALA A N 1
ATOM 908 C CA . ALA A 1 113 ? -4.503 4.077 24.068 1.00 69.25 113 ALA A CA 1
ATOM 909 C C . ALA A 1 113 ? -3.558 2.878 24.265 1.00 69.25 113 ALA A C 1
ATOM 911 O O . ALA A 1 113 ? -3.274 2.153 23.311 1.00 69.25 113 ALA A O 1
ATOM 912 N N . GLY A 1 114 ? -3.086 2.658 25.497 1.00 70.88 114 GLY A N 1
ATOM 913 C CA . GLY A 1 114 ? -2.156 1.588 25.850 1.00 70.88 114 GLY A CA 1
ATOM 914 C C . GLY A 1 114 ? -2.758 0.185 25.758 1.00 70.88 114 GLY A C 1
ATOM 915 O O . GLY A 1 114 ? -2.091 -0.727 25.268 1.00 70.88 114 GLY A O 1
ATOM 916 N N . GLU A 1 115 ? -4.016 0.000 26.163 1.00 75.12 115 GLU A N 1
ATOM 917 C CA . GLU A 1 115 ? -4.695 -1.301 26.061 1.00 75.12 115 GLU A CA 1
ATOM 918 C C . GLU A 1 115 ? -4.910 -1.721 24.605 1.00 75.12 115 GLU A C 1
ATOM 920 O O . GLU A 1 115 ? -4.622 -2.861 24.229 1.00 75.12 115 GLU A O 1
ATOM 925 N N . LEU A 1 116 ? -5.319 -0.774 23.757 1.00 73.75 116 LEU A N 1
ATOM 926 C CA . LEU A 1 116 ? -5.440 -1.000 22.318 1.00 73.75 116 LEU A CA 1
ATOM 927 C C . LEU A 1 116 ? -4.075 -1.298 21.695 1.00 73.75 116 LEU A C 1
ATOM 929 O O . LEU A 1 116 ? -3.950 -2.214 20.881 1.00 73.75 116 LEU A O 1
ATOM 933 N N . LEU A 1 117 ? -3.026 -0.588 22.124 1.00 72.12 117 LEU A N 1
ATOM 934 C CA . LEU A 1 117 ? -1.670 -0.839 21.644 1.00 72.12 117 LEU A CA 1
ATOM 935 C C . LEU A 1 117 ? -1.140 -2.221 22.065 1.00 72.12 117 LEU A C 1
ATOM 937 O O . LEU A 1 117 ? -0.349 -2.829 21.350 1.00 72.12 117 LEU A O 1
ATOM 941 N N . SER A 1 118 ? -1.591 -2.757 23.197 1.00 75.94 118 SER A N 1
ATOM 942 C CA . SER A 1 118 ? -1.214 -4.104 23.641 1.00 75.94 118 SER A CA 1
ATOM 943 C C . SER A 1 118 ? -1.742 -5.192 22.694 1.00 75.94 118 SER A C 1
ATOM 945 O O . SER A 1 118 ? -1.090 -6.214 22.476 1.00 75.94 118 SER A O 1
ATOM 947 N N . ASN A 1 119 ? -2.876 -4.942 22.028 1.00 78.69 119 ASN A N 1
ATOM 948 C CA . ASN A 1 119 ? -3.492 -5.880 21.088 1.00 78.69 119 ASN A CA 1
ATOM 949 C C . ASN A 1 119 ? -2.960 -5.766 19.638 1.00 78.69 119 ASN A C 1
ATOM 951 O O . ASN A 1 119 ? -3.484 -6.412 18.728 1.00 78.69 119 ASN A O 1
ATOM 955 N N . ILE A 1 120 ? -1.905 -4.974 19.390 1.00 82.19 120 ILE A N 1
ATOM 956 C CA . ILE A 1 120 ? -1.362 -4.742 18.033 1.00 82.19 120 ILE A CA 1
ATOM 957 C C . ILE A 1 120 ? -0.668 -5.968 17.440 1.00 82.19 120 ILE A C 1
ATOM 959 O O . ILE A 1 120 ? -0.550 -6.091 16.219 1.00 82.19 120 ILE A O 1
ATOM 963 N N . TYR A 1 121 ? -0.160 -6.853 18.301 1.00 80.06 121 TYR A N 1
ATOM 964 C CA . TYR A 1 121 ? 0.749 -7.936 17.933 1.00 80.06 121 TYR A CA 1
ATOM 965 C C . TYR A 1 121 ? 0.242 -8.814 16.770 1.00 80.06 121 TYR A C 1
ATOM 967 O O . TYR A 1 121 ? 0.965 -8.942 15.776 1.00 80.06 121 TYR A O 1
ATOM 975 N N . PRO A 1 122 ? -0.991 -9.367 16.802 1.00 82.75 122 PRO A N 1
ATOM 976 C CA . PRO A 1 122 ? -1.521 -10.152 15.684 1.00 82.75 122 PRO A CA 1
ATOM 977 C C . PRO A 1 122 ? -1.639 -9.346 14.384 1.00 82.75 122 PRO A C 1
ATOM 979 O O . PRO A 1 122 ? -1.352 -9.870 13.307 1.00 82.75 122 PRO A O 1
ATOM 982 N N . SER A 1 123 ? -1.995 -8.063 14.463 1.00 82.94 123 SER A N 1
ATOM 983 C CA . SER A 1 123 ? -2.141 -7.235 13.267 1.00 82.94 123 SER A CA 1
ATOM 984 C C . SER A 1 123 ? -0.808 -6.928 12.592 1.00 82.94 123 SER A C 1
ATOM 986 O O . SER A 1 123 ? -0.737 -6.908 11.362 1.00 82.94 123 SER A O 1
ATOM 988 N N . ILE A 1 124 ? 0.255 -6.709 13.372 1.00 83.88 124 ILE A N 1
ATOM 989 C CA . ILE A 1 124 ? 1.604 -6.492 12.834 1.00 83.88 124 ILE A CA 1
ATOM 990 C C . ILE A 1 124 ? 2.057 -7.718 12.043 1.00 83.88 124 ILE A C 1
ATOM 992 O O . ILE A 1 124 ? 2.590 -7.572 10.945 1.00 83.88 124 ILE A O 1
ATOM 996 N N . ILE A 1 125 ? 1.798 -8.925 12.553 1.00 86.88 125 ILE A N 1
ATOM 997 C CA . ILE A 1 125 ? 2.168 -10.172 11.870 1.00 86.88 125 ILE A CA 1
ATOM 998 C C . ILE A 1 125 ? 1.499 -10.259 10.492 1.00 86.88 125 ILE A C 1
ATOM 1000 O O . ILE A 1 125 ? 2.175 -10.563 9.509 1.00 86.88 125 ILE A O 1
ATOM 1004 N N . ILE A 1 126 ? 0.202 -9.946 10.399 1.00 85.38 126 ILE A N 1
ATOM 1005 C CA . ILE A 1 126 ? -0.555 -9.967 9.135 1.00 85.38 126 ILE A CA 1
ATOM 1006 C C . ILE A 1 126 ? 0.031 -8.969 8.131 1.00 85.38 126 ILE A C 1
ATOM 1008 O O . ILE A 1 126 ? 0.288 -9.309 6.976 1.00 85.38 126 ILE A O 1
ATOM 1012 N N . VAL A 1 127 ? 0.290 -7.740 8.575 1.00 86.88 127 VAL A N 1
ATOM 1013 C CA . VAL A 1 127 ? 0.865 -6.686 7.732 1.00 86.88 127 VAL A CA 1
ATOM 1014 C C . VAL A 1 127 ? 2.262 -7.074 7.253 1.00 86.88 127 VAL A C 1
ATOM 1016 O O . VAL A 1 127 ? 2.555 -6.988 6.059 1.00 86.88 127 VAL A O 1
ATOM 1019 N N . CYS A 1 128 ? 3.114 -7.582 8.141 1.00 86.56 128 CYS A N 1
ATOM 1020 C CA . CYS A 1 128 ? 4.427 -8.089 7.762 1.00 86.56 128 CYS A CA 1
ATOM 1021 C C . CYS A 1 128 ? 4.320 -9.229 6.737 1.00 86.56 128 CYS A C 1
ATOM 1023 O O . CYS A 1 128 ? 5.061 -9.228 5.756 1.00 86.56 128 CYS A O 1
ATOM 1025 N N . ALA A 1 129 ? 3.376 -10.157 6.905 1.00 87.75 129 ALA A N 1
ATOM 1026 C CA . ALA A 1 129 ? 3.173 -11.269 5.979 1.00 87.75 129 ALA A CA 1
ATOM 1027 C C . ALA A 1 129 ? 2.722 -10.823 4.575 1.00 87.75 129 ALA A C 1
ATOM 1029 O O . ALA A 1 129 ? 3.060 -11.484 3.598 1.00 87.75 129 ALA A O 1
ATOM 1030 N N . ILE A 1 130 ? 1.997 -9.707 4.454 1.00 86.19 130 ILE A N 1
ATOM 1031 C CA . ILE A 1 130 ? 1.492 -9.192 3.170 1.00 86.19 130 ILE A CA 1
ATOM 1032 C C . ILE A 1 130 ? 2.524 -8.290 2.477 1.00 86.19 130 ILE A C 1
ATOM 1034 O O . ILE A 1 130 ? 2.811 -8.458 1.289 1.00 86.19 130 ILE A O 1
ATOM 1038 N N . TYR A 1 131 ? 3.106 -7.335 3.208 1.00 85.12 131 TYR A N 1
ATOM 1039 C CA . TYR A 1 131 ? 3.927 -6.275 2.617 1.00 85.12 131 TYR A CA 1
ATOM 1040 C C . TYR A 1 131 ? 5.423 -6.622 2.523 1.00 85.12 131 TYR A C 1
ATOM 1042 O O . TYR A 1 131 ? 6.093 -6.137 1.607 1.00 85.12 131 TYR A O 1
ATOM 1050 N N . LEU A 1 132 ? 5.974 -7.487 3.392 1.00 86.06 132 LEU A N 1
ATOM 1051 C CA . LEU A 1 132 ? 7.385 -7.901 3.274 1.00 86.06 132 LEU A CA 1
ATOM 1052 C C . LEU A 1 132 ? 7.664 -8.695 1.989 1.00 86.06 132 LEU A C 1
ATOM 1054 O O . LEU A 1 132 ? 8.659 -8.386 1.325 1.00 86.06 132 LEU A O 1
ATOM 1058 N N . PRO A 1 133 ? 6.816 -9.659 1.567 1.00 85.50 133 PRO A N 1
ATOM 1059 C CA . PRO A 1 133 ? 7.016 -10.336 0.290 1.00 85.50 133 PRO A CA 1
ATOM 1060 C C . PRO A 1 133 ? 6.985 -9.366 -0.893 1.00 85.50 133 PRO A C 1
ATOM 1062 O O . PRO A 1 133 ? 7.812 -9.487 -1.793 1.00 85.50 133 PRO A O 1
ATOM 1065 N N . LEU A 1 134 ? 6.094 -8.365 -0.876 1.00 84.44 134 LEU A N 1
ATOM 1066 C CA . LEU A 1 134 ? 6.017 -7.335 -1.920 1.00 84.44 134 LEU A CA 1
ATOM 1067 C C . LEU A 1 134 ? 7.345 -6.576 -2.064 1.00 84.44 134 LEU A C 1
ATOM 1069 O O . LEU A 1 134 ? 7.882 -6.476 -3.168 1.00 84.44 134 LEU A O 1
ATOM 1073 N N . LEU A 1 135 ? 7.899 -6.075 -0.956 1.00 85.06 135 LEU A N 1
ATOM 1074 C CA . LEU A 1 135 ? 9.170 -5.340 -0.958 1.00 85.06 135 LEU A CA 1
ATOM 1075 C C . LEU A 1 135 ? 10.355 -6.230 -1.355 1.00 85.06 135 LEU A C 1
ATOM 1077 O O . LEU A 1 135 ? 11.279 -5.784 -2.045 1.00 85.06 135 LEU A O 1
ATOM 1081 N N . TRP A 1 136 ? 10.319 -7.504 -0.967 1.00 85.25 136 TRP A N 1
ATOM 1082 C CA . TRP A 1 136 ? 11.315 -8.490 -1.371 1.00 85.25 136 TRP A CA 1
ATOM 1083 C C . TRP A 1 136 ? 11.295 -8.738 -2.884 1.00 85.25 136 TRP A C 1
ATOM 1085 O O . TRP A 1 136 ? 12.344 -8.685 -3.533 1.00 85.25 136 TRP A O 1
ATOM 1095 N N . PHE A 1 137 ? 10.113 -8.957 -3.470 1.00 81.69 137 PHE A N 1
ATOM 1096 C CA . PHE A 1 137 ? 9.959 -9.121 -4.917 1.00 81.69 137 PHE A CA 1
ATOM 1097 C C . PHE A 1 137 ? 10.376 -7.861 -5.680 1.00 81.69 137 PHE A C 1
ATOM 1099 O O . PHE A 1 137 ? 11.095 -7.969 -6.674 1.00 81.69 137 PHE A O 1
ATOM 1106 N N . ALA A 1 138 ? 10.021 -6.675 -5.177 1.00 81.38 138 ALA A N 1
ATOM 1107 C CA . ALA A 1 138 ? 10.458 -5.403 -5.748 1.00 81.38 138 ALA A CA 1
ATOM 1108 C C . ALA A 1 138 ? 11.990 -5.282 -5.777 1.00 81.38 138 ALA A C 1
ATOM 1110 O O . ALA A 1 138 ? 12.577 -4.906 -6.789 1.00 81.38 138 ALA A O 1
ATOM 1111 N N . SER A 1 139 ? 12.651 -5.655 -4.679 1.00 82.62 139 SER A N 1
ATOM 1112 C CA . SER A 1 139 ? 14.112 -5.617 -4.565 1.00 82.62 139 SER A CA 1
ATOM 1113 C C . SER A 1 139 ? 14.796 -6.634 -5.487 1.00 82.62 139 SER A C 1
ATOM 1115 O O . SER A 1 139 ? 15.830 -6.329 -6.084 1.00 82.62 139 SER A O 1
ATOM 1117 N N . ARG A 1 140 ? 14.205 -7.827 -5.663 1.00 79.50 140 ARG A N 1
ATOM 1118 C CA . ARG A 1 140 ? 14.698 -8.835 -6.617 1.00 79.50 140 ARG A CA 1
ATOM 1119 C C . ARG A 1 140 ? 14.600 -8.369 -8.068 1.00 79.50 140 ARG A C 1
ATOM 1121 O O . ARG A 1 140 ? 15.567 -8.555 -8.805 1.00 79.50 140 ARG A O 1
ATOM 1128 N N . ASP A 1 141 ? 13.494 -7.737 -8.459 1.00 76.62 141 ASP A N 1
ATOM 1129 C CA . ASP A 1 141 ? 13.320 -7.175 -9.807 1.00 76.62 141 ASP A CA 1
ATOM 1130 C C . ASP A 1 141 ? 14.377 -6.100 -10.114 1.00 76.62 141 ASP A C 1
ATOM 1132 O O . ASP A 1 141 ? 15.012 -6.133 -11.169 1.00 76.62 141 ASP A O 1
ATOM 1136 N N . ILE A 1 142 ? 14.667 -5.208 -9.156 1.00 74.62 142 ILE A N 1
ATOM 1137 C CA . ILE A 1 142 ? 15.750 -4.216 -9.291 1.00 74.62 142 ILE A CA 1
ATOM 1138 C C . ILE A 1 142 ? 17.104 -4.914 -9.477 1.00 74.62 142 ILE A C 1
ATOM 1140 O O . ILE A 1 142 ? 17.856 -4.580 -10.396 1.00 74.62 142 ILE A O 1
ATOM 1144 N N . GLY A 1 143 ? 17.415 -5.902 -8.630 1.00 70.44 143 GLY A N 1
ATOM 1145 C CA . GLY A 1 143 ? 18.679 -6.639 -8.685 1.00 70.44 143 GLY A CA 1
ATOM 1146 C C . GLY A 1 143 ? 18.900 -7.352 -10.023 1.00 70.44 143 GLY A C 1
ATOM 1147 O O . GLY A 1 143 ? 19.997 -7.293 -10.585 1.00 70.44 143 GLY A O 1
ATOM 1148 N N . GLN A 1 144 ? 17.852 -7.964 -10.580 1.00 68.69 144 GLN A N 1
ATOM 1149 C CA . GLN A 1 144 ? 17.912 -8.623 -11.887 1.00 68.69 144 GLN A CA 1
ATOM 1150 C C . GLN A 1 144 ? 18.184 -7.626 -13.021 1.00 68.69 144 GLN A C 1
ATOM 1152 O O . GLN A 1 144 ? 19.055 -7.874 -13.857 1.00 68.69 144 GLN A O 1
ATOM 1157 N N . ARG A 1 145 ? 17.521 -6.462 -13.021 1.00 64.25 145 ARG A N 1
ATOM 1158 C CA . ARG A 1 145 ? 17.748 -5.409 -14.028 1.00 64.25 145 ARG A CA 1
ATOM 1159 C C . ARG A 1 145 ? 19.154 -4.812 -13.955 1.00 64.25 145 ARG A C 1
ATOM 1161 O O . ARG A 1 145 ? 19.757 -4.551 -14.994 1.00 64.25 145 ARG A O 1
ATOM 1168 N N . HIS A 1 146 ? 19.701 -4.629 -12.751 1.00 61.69 146 HIS A N 1
ATOM 1169 C CA . HIS A 1 146 ? 21.066 -4.126 -12.572 1.00 61.69 146 HIS A CA 1
ATOM 1170 C C . HIS A 1 146 ? 22.137 -5.113 -13.052 1.00 61.69 146 HIS A C 1
ATOM 1172 O O . HIS A 1 146 ? 23.148 -4.681 -13.606 1.00 61.69 146 HIS A O 1
ATOM 1178 N N . CYS A 1 147 ? 21.924 -6.419 -12.872 1.00 59.00 147 CYS A N 1
ATOM 1179 C CA . CYS A 1 147 ? 22.850 -7.450 -13.346 1.00 59.00 147 CYS A CA 1
ATOM 1180 C C . CYS A 1 147 ? 22.886 -7.516 -14.886 1.00 59.00 147 CYS A C 1
ATOM 1182 O O . CYS A 1 147 ? 23.955 -7.598 -15.487 1.00 59.00 147 CYS A O 1
ATOM 1184 N N . LEU A 1 148 ? 21.722 -7.371 -15.530 1.00 55.50 148 LEU A N 1
ATOM 1185 C CA . LEU A 1 148 ? 21.582 -7.379 -16.991 1.00 55.50 148 LEU A CA 1
ATOM 1186 C C . LEU A 1 148 ? 22.162 -6.136 -17.677 1.00 55.50 148 LEU A C 1
ATOM 1188 O O . LEU A 1 148 ? 22.616 -6.231 -18.807 1.00 55.50 148 LEU A O 1
ATOM 1192 N N . SER A 1 149 ? 22.174 -4.980 -17.008 1.00 55.31 149 SER A N 1
ATOM 1193 C CA . SER A 1 149 ? 22.797 -3.755 -17.538 1.00 55.31 149 SER A CA 1
ATOM 1194 C C . SER A 1 149 ? 24.331 -3.843 -17.608 1.00 55.31 149 SER A C 1
ATOM 1196 O O . SER A 1 149 ? 24.969 -3.101 -18.350 1.00 55.31 149 SER A O 1
ATOM 1198 N N . LYS A 1 150 ? 24.941 -4.748 -16.829 1.00 52.75 150 LYS A N 1
ATOM 1199 C CA . LYS A 1 150 ? 26.399 -4.942 -16.779 1.00 52.75 150 LYS A CA 1
ATOM 1200 C C . LYS A 1 150 ? 26.932 -6.007 -17.752 1.00 52.75 150 LYS A C 1
ATOM 1202 O O . LYS A 1 150 ? 28.144 -6.203 -17.771 1.00 52.75 150 LYS A O 1
ATOM 1207 N N . THR A 1 151 ? 26.068 -6.690 -18.511 1.00 45.44 151 THR A N 1
ATOM 1208 C CA . THR A 1 151 ? 26.445 -7.723 -19.503 1.00 45.44 151 THR A CA 1
ATOM 1209 C C . THR A 1 151 ? 26.171 -7.230 -20.917 1.00 45.44 151 THR A C 1
ATOM 1211 O O . THR A 1 151 ? 27.037 -7.444 -21.791 1.00 45.44 151 THR A O 1
#

Foldseek 3Di:
DVVVVVVVVVVVVLLVLLVVLLVLLLVLLCVLLVVLLVLDPDDPVVNCCSNCVSSVVSVVLCVVVVSALVSVVVCVVSLVVSLQSQLLCVLVPRDDDSPVVVVVLVVDDVVVNVVSVVPSVVSNVVSCVSVVVSNVSSVVRVVVVVVVVVD

Sequence (151 aa):
MAVHEKKESFKEHNDRGSILLAFYFVLTLLIPNLVLLYTEPYSIWSAEASLFIPMGFYLMWSAVLKRSGIMIWLAFPLVVLAAFQIVLLYLFGNSIIATDMFTNLLTTNPEEAGELLSNIYPSIIIVCAIYLPLLWFASRDIGQRHCLSKT

Radius of gyration: 19.37 Å; chains: 1; bounding box: 50×30×66 Å

Secondary structure (DSSP, 8-state):
-HHHHHHHHHHHHHHHHHHHHHHHHHHHHHHHHHHHHHHS---HHHHHHHHHHHHHHHHHHHHHTTT-HHHHHHTHHHHHHHHHHHHHHHHHTS-S-HHHHHHHHTTS-HHHHHHHHHTTHHHHHHHHHHHHHHHHHHHHHHHHHHHHHT-

pLDDT: mean 73.96, std 11.1, range [45.44, 87.75]